Protein AF-A0AAF0EWV0-F1 (afdb_monomer_lite)

InterPro domains:
  IPR008978 HSP20-like chaperone [G3DSA:2.60.40.790] (30-119)
  IPR008978 HSP20-like chaperone [SSF49764] (35-117)

Organism: NCBI:txid948313

Structure (mmCIF, N/CA/C/O backbone):
data_AF-A0AAF0EWV0-F1
#
_entry.id   AF-A0AAF0EWV0-F1
#
loop_
_atom_site.group_PDB
_atom_site.id
_atom_site.type_symbol
_atom_site.label_atom_id
_atom_site.label_alt_id
_atom_site.label_comp_id
_atom_site.label_asym_id
_atom_site.label_entity_id
_atom_site.label_seq_id
_atom_site.pdbx_PDB_ins_code
_atom_site.Cartn_x
_atom_site.Cartn_y
_atom_site.Cartn_z
_atom_site.occupancy
_atom_site.B_iso_or_equiv
_atom_site.auth_seq_id
_atom_site.auth_comp_id
_atom_site.auth_asym_id
_atom_site.auth_atom_id
_atom_site.pdbx_PDB_model_num
ATOM 1 N N . MET A 1 1 ? 15.270 14.729 9.232 1.00 36.22 1 MET A N 1
ATOM 2 C CA . MET A 1 1 ? 14.203 14.340 8.284 1.00 36.22 1 MET A CA 1
ATOM 3 C C . MET A 1 1 ? 12.869 14.780 8.869 1.00 36.22 1 MET A C 1
ATOM 5 O O . MET A 1 1 ? 12.515 14.284 9.931 1.00 36.22 1 MET A O 1
ATOM 9 N N . GLY A 1 2 ? 12.215 15.780 8.269 1.00 39.19 2 GLY A N 1
ATOM 10 C CA . GLY A 1 2 ? 10.931 16.327 8.736 1.00 39.19 2 GLY A CA 1
ATOM 11 C C . GLY A 1 2 ? 9.720 15.555 8.187 1.00 39.19 2 GLY A C 1
ATOM 12 O O . GLY A 1 2 ? 9.894 14.719 7.299 1.00 39.19 2 GLY A O 1
ATOM 13 N N . PRO A 1 3 ? 8.507 15.787 8.720 1.00 40.62 3 PRO A N 1
ATOM 14 C CA . PRO A 1 3 ? 7.291 15.150 8.218 1.00 40.62 3 PRO A CA 1
ATOM 15 C C . PRO A 1 3 ? 6.940 15.659 6.808 1.00 40.62 3 PRO A C 1
ATOM 17 O O . PRO A 1 3 ? 7.033 16.853 6.538 1.00 40.62 3 PRO A O 1
ATOM 20 N N . LEU A 1 4 ? 6.544 14.745 5.914 1.00 46.28 4 LEU A N 1
ATOM 21 C CA . LEU A 1 4 ? 6.109 15.061 4.549 1.00 46.28 4 LEU A CA 1
ATOM 22 C C . LEU A 1 4 ? 4.720 15.715 4.567 1.00 46.28 4 LEU A C 1
ATOM 24 O O . LEU A 1 4 ? 3.778 15.159 5.136 1.00 46.28 4 LEU A O 1
ATOM 28 N N . SER A 1 5 ? 4.598 16.873 3.917 1.00 44.97 5 SER A N 1
ATOM 29 C CA . SER A 1 5 ? 3.318 17.537 3.664 1.00 44.97 5 SER A CA 1
ATOM 30 C C . SER A 1 5 ? 2.526 16.774 2.599 1.00 44.97 5 SER A C 1
ATOM 32 O O . SER A 1 5 ? 3.060 16.376 1.566 1.00 44.97 5 SER A O 1
ATOM 34 N N . VAL A 1 6 ? 1.233 16.578 2.840 1.00 54.12 6 VAL A N 1
ATOM 35 C CA . VAL A 1 6 ? 0.285 15.971 1.894 1.00 54.12 6 VAL A CA 1
ATOM 36 C C . VAL A 1 6 ? -0.844 16.962 1.655 1.00 54.12 6 VAL A C 1
ATOM 38 O O . VAL A 1 6 ? -1.370 17.528 2.613 1.00 54.12 6 VAL A O 1
ATOM 41 N N . GLN A 1 7 ? -1.217 17.175 0.393 1.00 52.03 7 GLN A N 1
ATOM 42 C CA . GLN A 1 7 ? -2.401 17.955 0.046 1.00 52.03 7 GLN A CA 1
ATOM 43 C C . GLN A 1 7 ? -3.590 17.003 -0.094 1.00 52.03 7 GLN A C 1
ATOM 45 O O . GLN A 1 7 ? -3.498 15.949 -0.721 1.00 52.03 7 GLN A O 1
ATOM 50 N N . SER A 1 8 ? -4.711 17.358 0.529 1.00 49.22 8 SER A N 1
ATOM 51 C CA . SER A 1 8 ? -5.963 16.615 0.383 1.00 49.22 8 SER A CA 1
ATOM 52 C C . SER A 1 8 ? -6.855 17.359 -0.601 1.00 49.22 8 SER A C 1
ATOM 54 O O . SER A 1 8 ? -7.229 18.502 -0.353 1.00 49.22 8 SER A O 1
ATOM 56 N N . HIS A 1 9 ? -7.174 16.718 -1.723 1.00 54.38 9 HIS A N 1
ATOM 57 C CA . HIS A 1 9 ? -8.155 17.208 -2.682 1.00 54.38 9 HIS A CA 1
ATOM 58 C C . HIS A 1 9 ? -9.457 16.427 -2.517 1.00 54.38 9 HIS A C 1
ATOM 60 O O . HIS A 1 9 ? -9.468 15.200 -2.413 1.00 54.38 9 HIS A O 1
ATOM 66 N N . LEU A 1 10 ? -10.574 17.148 -2.473 1.00 54.88 10 LEU A N 1
ATOM 67 C CA . LEU A 1 10 ? -11.897 16.543 -2.478 1.00 54.88 10 LEU A CA 1
ATOM 68 C C . LEU A 1 10 ? -12.297 16.268 -3.928 1.00 54.88 10 LEU A C 1
ATOM 70 O O . LEU A 1 10 ? -12.494 17.202 -4.701 1.00 54.88 10 LEU A O 1
ATOM 74 N N . VAL A 1 11 ? -12.414 14.996 -4.292 1.00 65.44 11 VAL A N 1
ATOM 75 C CA . VAL A 1 11 ? -12.812 14.560 -5.631 1.00 65.44 11 VAL A CA 1
ATOM 76 C C . VAL A 1 11 ? -14.205 13.945 -5.553 1.00 65.44 11 VAL A C 1
ATOM 78 O O . VAL A 1 11 ? -14.489 13.114 -4.692 1.00 65.44 11 VAL A O 1
ATOM 81 N N . MET A 1 12 ? -15.091 14.352 -6.459 1.00 53.38 12 MET A N 1
ATOM 82 C CA . MET A 1 12 ? -16.422 13.761 -6.596 1.00 53.38 12 MET A CA 1
ATOM 83 C C . MET A 1 12 ? -16.378 12.685 -7.686 1.00 53.38 12 MET A C 1
ATOM 85 O O . MET A 1 12 ? -16.223 13.009 -8.861 1.00 53.38 12 MET A O 1
ATOM 89 N N . GLN A 1 13 ? -16.526 11.410 -7.316 1.00 47.78 13 GLN A N 1
ATOM 90 C CA . GLN A 1 13 ? -16.741 10.314 -8.271 1.00 47.78 13 GLN A CA 1
ATOM 91 C C . GLN A 1 13 ? -18.053 9.599 -7.947 1.00 47.78 13 GLN A C 1
ATOM 93 O O . GLN A 1 13 ? -18.294 9.215 -6.806 1.00 47.78 13 GLN A O 1
ATOM 98 N N . ASN A 1 14 ? -18.916 9.426 -8.953 1.00 52.72 14 ASN A N 1
ATOM 99 C CA . ASN A 1 14 ? -20.208 8.730 -8.855 1.00 52.72 14 ASN A CA 1
ATOM 100 C C . ASN A 1 14 ? -21.109 9.207 -7.695 1.00 52.72 14 ASN A C 1
ATOM 102 O O . ASN A 1 14 ? -21.749 8.404 -7.021 1.00 52.72 14 ASN A O 1
ATOM 106 N N . GLY A 1 15 ? -21.139 10.519 -7.435 1.00 52.38 15 GLY A N 1
ATOM 107 C CA . GLY A 1 15 ? -21.924 11.103 -6.339 1.00 52.38 15 GLY A CA 1
ATOM 108 C C . GLY A 1 15 ? -21.359 10.836 -4.937 1.00 52.38 15 GLY A C 1
ATOM 109 O O . GLY A 1 15 ? -21.993 11.197 -3.948 1.00 52.38 15 GLY A O 1
ATOM 110 N N . GLN A 1 16 ? -20.174 10.228 -4.831 1.00 40.44 16 GLN A N 1
ATOM 111 C CA . GLN A 1 16 ? -19.456 10.037 -3.576 1.00 40.44 16 GLN A CA 1
ATOM 112 C C . GLN A 1 16 ? -18.298 11.031 -3.465 1.00 40.44 16 GLN A C 1
ATOM 114 O O . GLN A 1 16 ? -17.514 11.218 -4.396 1.00 40.44 16 GLN A O 1
ATOM 119 N N . SER A 1 17 ? -18.203 11.664 -2.296 1.00 48.94 17 SER A N 1
ATOM 120 C CA . SER A 1 17 ? -17.112 12.567 -1.941 1.00 48.94 17 SER A CA 1
ATOM 121 C C . SER A 1 17 ? -15.923 11.746 -1.436 1.00 48.94 17 SER A C 1
ATOM 123 O O . SER A 1 17 ? -16.002 11.120 -0.376 1.00 48.94 17 SER A O 1
ATOM 125 N N . LEU A 1 18 ? -14.845 11.698 -2.218 1.00 54.88 18 LEU A N 1
ATOM 126 C CA . LEU A 1 18 ? -13.611 10.980 -1.910 1.00 54.88 18 LEU A CA 1
ATOM 127 C C . LEU A 1 18 ? -12.490 11.982 -1.641 1.00 54.88 18 LEU A C 1
ATOM 129 O O . LEU A 1 18 ? -12.258 12.904 -2.415 1.00 54.88 18 LEU A O 1
ATOM 133 N N . THR A 1 19 ? -11.773 11.799 -0.535 1.00 51.91 19 THR A N 1
ATOM 134 C CA . THR A 1 19 ? -10.566 12.580 -0.255 1.00 51.91 19 THR A CA 1
ATOM 135 C C . THR A 1 19 ? -9.380 11.897 -0.919 1.00 51.91 19 THR A C 1
ATOM 137 O O . THR A 1 19 ? -8.871 10.898 -0.410 1.00 51.91 19 THR A O 1
ATOM 140 N N . GLU A 1 20 ? -8.950 12.428 -2.057 1.00 53.69 20 GLU A N 1
ATOM 141 C CA . GLU A 1 20 ? -7.709 12.023 -2.698 1.00 53.69 20 GLU A CA 1
ATOM 142 C C . GLU A 1 20 ? -6.545 12.716 -1.983 1.00 53.69 20 GLU A C 1
ATOM 144 O O . GLU A 1 20 ? -6.522 13.938 -1.827 1.00 53.69 20 GLU A O 1
ATOM 149 N N . ILE A 1 21 ? -5.597 11.928 -1.478 1.00 55.53 21 ILE A N 1
ATOM 150 C CA . ILE A 1 21 ? -4.406 12.456 -0.811 1.00 55.53 21 ILE A CA 1
ATOM 151 C C . ILE A 1 21 ? -3.265 12.419 -1.821 1.00 55.53 21 ILE A C 1
ATOM 153 O O . ILE A 1 21 ? -2.738 11.347 -2.127 1.00 55.53 21 ILE A O 1
ATOM 157 N N . VAL A 1 22 ? -2.902 13.595 -2.328 1.00 56.25 22 VAL A N 1
ATOM 158 C CA . VAL A 1 22 ? -1.830 13.786 -3.305 1.00 56.25 22 VAL A CA 1
ATOM 159 C C . VAL A 1 22 ? -0.567 14.218 -2.545 1.00 56.25 22 VAL A C 1
ATOM 161 O O . VAL A 1 22 ? -0.646 15.092 -1.671 1.00 56.25 22 VAL A O 1
ATOM 164 N N . PRO A 1 23 ? 0.604 13.604 -2.795 1.00 52.56 23 PRO A N 1
ATOM 165 C CA . PRO A 1 23 ? 1.857 14.091 -2.219 1.00 52.56 23 PRO A CA 1
ATOM 166 C C . PRO A 1 23 ? 2.083 15.557 -2.629 1.00 52.56 23 PRO A C 1
ATOM 168 O O . PRO A 1 23 ? 1.931 15.895 -3.797 1.00 52.56 23 PRO A O 1
ATOM 171 N N . ALA A 1 24 ? 2.400 16.434 -1.665 1.00 52.34 24 ALA A N 1
ATOM 172 C CA . ALA A 1 24 ? 2.549 17.875 -1.918 1.00 52.34 24 ALA A CA 1
ATOM 173 C C . ALA A 1 24 ? 3.838 18.231 -2.679 1.00 52.34 24 ALA A C 1
ATOM 175 O O . ALA A 1 24 ? 3.965 19.343 -3.179 1.00 52.34 24 ALA A O 1
ATOM 176 N N . ASP A 1 25 ? 4.775 17.289 -2.748 1.00 47.28 25 ASP A N 1
ATOM 177 C CA . ASP A 1 25 ? 6.020 17.399 -3.491 1.00 47.28 25 ASP A CA 1
ATOM 178 C C . ASP A 1 25 ? 5.970 16.319 -4.574 1.00 47.28 25 ASP A C 1
ATOM 180 O O . ASP A 1 25 ? 5.952 15.119 -4.272 1.00 47.28 25 ASP A O 1
ATOM 184 N N . GLY A 1 26 ? 5.811 16.745 -5.827 1.00 47.12 26 GLY A N 1
ATOM 185 C CA . GLY A 1 26 ? 5.864 15.859 -6.983 1.00 47.12 26 GLY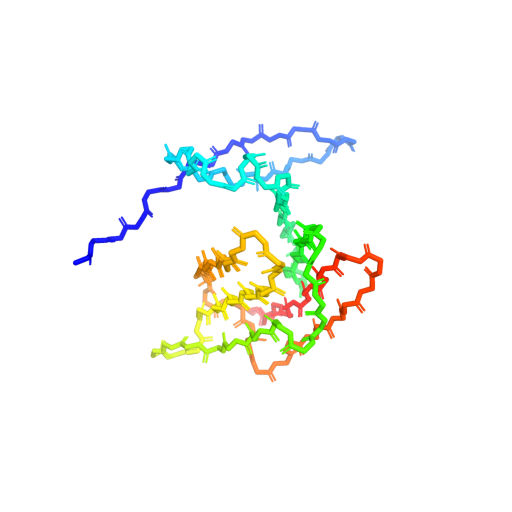 A CA 1
ATOM 186 C C . GLY A 1 26 ? 7.245 15.229 -7.038 1.00 47.12 26 GLY A C 1
ATOM 187 O O . GLY A 1 26 ? 8.184 15.843 -7.529 1.00 47.12 26 GLY A O 1
ATOM 188 N N . GLN A 1 27 ? 7.379 14.026 -6.483 1.00 48.72 27 GLN A N 1
ATOM 189 C CA . GLN A 1 27 ? 8.646 13.317 -6.449 1.00 48.72 27 GLN A CA 1
ATOM 190 C C . GLN A 1 27 ? 8.978 12.864 -7.880 1.00 48.72 27 GLN A C 1
ATOM 192 O O . GLN A 1 27 ? 8.304 11.949 -8.380 1.00 48.72 27 GLN A O 1
ATOM 197 N N . PRO A 1 28 ? 9.963 13.500 -8.547 1.00 48.25 28 PRO A N 1
ATOM 198 C CA . PRO A 1 28 ? 10.149 13.408 -9.997 1.00 48.25 28 PRO A CA 1
ATOM 199 C C . PRO A 1 28 ? 10.426 11.975 -10.458 1.00 48.25 28 PRO A C 1
ATOM 201 O O . PRO A 1 28 ? 10.021 11.576 -11.548 1.00 48.25 28 PRO A O 1
ATOM 204 N N . ASP A 1 29 ? 11.024 11.162 -9.589 1.00 55.59 29 ASP A N 1
ATOM 205 C CA . ASP A 1 29 ? 11.345 9.768 -9.874 1.00 55.59 29 ASP A CA 1
ATOM 206 C C . ASP A 1 29 ? 10.091 8.893 -10.023 1.00 55.59 29 ASP A C 1
ATOM 208 O O . ASP A 1 29 ? 10.077 7.955 -10.808 1.00 55.59 29 ASP A O 1
ATOM 212 N N . SER A 1 30 ? 8.998 9.185 -9.311 1.00 56.44 30 SER A N 1
ATOM 213 C CA . SER A 1 30 ? 7.822 8.301 -9.318 1.00 56.44 30 SER A CA 1
ATOM 214 C C . SER A 1 30 ? 6.960 8.426 -10.579 1.00 56.44 30 SER A C 1
ATOM 216 O O . SER A 1 30 ? 6.504 7.406 -11.098 1.00 56.44 30 SER A O 1
ATOM 218 N N . GLU A 1 31 ? 6.791 9.640 -11.116 1.00 60.72 31 GLU A N 1
ATOM 219 C CA . GLU A 1 31 ? 6.125 9.854 -12.410 1.00 60.72 31 GLU A CA 1
ATOM 220 C C . GLU A 1 31 ? 6.985 9.362 -13.577 1.00 60.72 31 GLU A C 1
ATOM 222 O O . GLU A 1 31 ? 6.456 8.708 -14.477 1.00 60.72 31 GLU A O 1
ATOM 227 N N . ALA A 1 32 ? 8.305 9.585 -13.532 1.00 63.66 32 ALA A N 1
ATOM 228 C CA . ALA A 1 32 ? 9.234 9.085 -14.548 1.00 63.66 32 ALA A CA 1
ATOM 229 C C . ALA A 1 32 ? 9.253 7.547 -14.624 1.00 63.66 32 ALA A C 1
ATOM 231 O O . ALA A 1 32 ? 9.386 6.974 -15.704 1.00 63.66 32 ALA A O 1
ATOM 232 N N . LEU A 1 33 ? 9.059 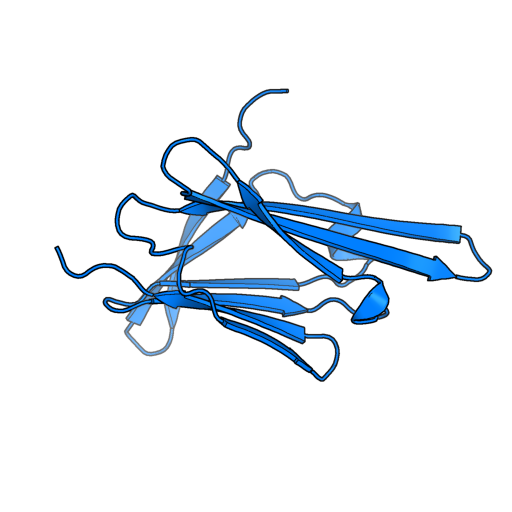6.871 -13.488 1.00 73.88 33 LEU A N 1
ATOM 233 C CA . LEU A 1 33 ? 8.942 5.413 -13.405 1.00 73.88 33 LEU A CA 1
ATOM 234 C C . LEU A 1 33 ? 7.523 4.897 -13.694 1.00 73.88 33 LEU A C 1
ATOM 236 O O . LEU A 1 33 ? 7.294 3.690 -13.654 1.00 73.88 33 LEU A O 1
ATOM 240 N N . GLY A 1 34 ? 6.554 5.781 -13.954 1.00 83.75 34 GLY A N 1
ATOM 241 C CA . GLY A 1 34 ? 5.160 5.407 -14.192 1.00 83.75 34 GLY A CA 1
ATOM 242 C C . GLY A 1 34 ? 4.459 4.790 -12.975 1.00 83.75 34 GLY A C 1
ATOM 243 O O . GLY A 1 34 ? 3.419 4.144 -13.134 1.00 83.75 34 GLY A O 1
ATOM 244 N N . ILE A 1 35 ? 5.007 4.970 -11.769 1.00 87.62 35 ILE A N 1
ATOM 245 C CA . ILE A 1 35 ? 4.437 4.445 -10.527 1.00 87.62 35 ILE A CA 1
ATOM 246 C C . ILE A 1 35 ? 3.189 5.253 -10.181 1.00 87.62 35 ILE A C 1
ATOM 248 O O . ILE A 1 35 ? 3.234 6.475 -10.053 1.00 87.62 35 ILE A O 1
ATOM 252 N N . LYS A 1 36 ? 2.061 4.568 -9.973 1.00 90.56 36 LYS A N 1
ATOM 253 C CA . LYS A 1 36 ? 0.794 5.214 -9.592 1.00 90.56 36 LYS A CA 1
ATOM 254 C C . LYS A 1 36 ? 0.341 4.736 -8.229 1.00 90.56 36 LYS A C 1
ATOM 256 O O . LYS A 1 36 ? 0.425 3.553 -7.916 1.00 90.56 36 LYS A O 1
ATOM 261 N N . PHE A 1 37 ? -0.188 5.652 -7.433 1.00 91.00 37 PHE A N 1
ATOM 262 C CA . PHE A 1 37 ? -0.725 5.362 -6.112 1.00 91.00 37 PHE A CA 1
ATOM 263 C C . PHE A 1 37 ? -2.145 5.897 -6.002 1.00 91.00 37 PHE A C 1
ATOM 265 O O . PHE A 1 37 ? -2.411 7.031 -6.380 1.00 91.00 37 PHE A O 1
ATOM 272 N N . SER A 1 38 ? -3.037 5.092 -5.437 1.00 92.44 38 SER A N 1
ATOM 273 C CA . SER A 1 38 ? -4.359 5.545 -5.014 1.00 92.44 38 SER A CA 1
ATOM 274 C C . SER A 1 38 ? -4.709 4.937 -3.664 1.00 92.44 38 SER A C 1
ATOM 276 O O . SER A 1 38 ? -4.285 3.825 -3.328 1.00 92.44 38 SER A O 1
ATOM 278 N N . MET A 1 39 ? -5.491 5.676 -2.884 1.00 93.62 39 MET A N 1
ATOM 279 C CA . MET A 1 39 ? -6.007 5.218 -1.606 1.00 93.62 39 MET A CA 1
ATOM 280 C C . MET A 1 39 ? -7.466 5.615 -1.472 1.00 93.62 39 MET A C 1
ATOM 282 O O . MET A 1 39 ? -7.824 6.775 -1.646 1.00 93.62 39 MET A O 1
ATOM 286 N N . LEU A 1 40 ? -8.289 4.643 -1.105 1.00 93.38 40 LEU A N 1
ATOM 287 C CA . LEU A 1 40 ? -9.687 4.842 -0.767 1.00 93.38 40 LEU A CA 1
ATOM 288 C C . LEU A 1 40 ? -9.886 4.531 0.711 1.00 93.38 40 LEU A C 1
ATOM 290 O O . LEU A 1 40 ? -9.322 3.574 1.246 1.00 93.38 40 LEU A O 1
ATOM 294 N N . LYS A 1 41 ? -10.711 5.339 1.369 1.00 93.81 41 LYS A N 1
ATOM 295 C CA . LYS A 1 41 ? -11.129 5.138 2.755 1.00 93.81 41 LYS A CA 1
ATOM 296 C C . LYS A 1 41 ? -12.631 4.893 2.771 1.00 93.81 41 LYS A C 1
ATOM 298 O O . LYS A 1 41 ? -13.399 5.754 2.358 1.00 93.81 41 LYS A O 1
ATOM 303 N N . SER A 1 42 ? -13.049 3.746 3.290 1.00 92.38 42 SER A N 1
ATOM 304 C CA . SER A 1 42 ? -14.453 3.438 3.576 1.00 92.38 42 SER A CA 1
ATOM 305 C C . SER A 1 42 ? -14.680 3.403 5.084 1.00 92.38 42 SER A C 1
ATOM 307 O O . SER A 1 42 ? -13.741 3.570 5.857 1.00 92.38 42 SER A O 1
ATOM 309 N N . GLN A 1 43 ? -15.909 3.158 5.544 1.00 90.81 43 GLN A N 1
ATOM 310 C CA . GLN A 1 43 ? -16.183 2.955 6.974 1.00 90.81 43 GLN A CA 1
ATOM 311 C C . GLN A 1 43 ? -15.457 1.733 7.560 1.00 90.81 43 GLN A C 1
ATOM 313 O O . GLN A 1 43 ? -15.152 1.726 8.748 1.00 90.81 43 GLN A O 1
ATOM 318 N N . ARG A 1 44 ? -15.157 0.722 6.736 1.00 92.69 44 ARG A N 1
ATOM 319 C CA . ARG A 1 44 ? -14.656 -0.584 7.190 1.00 92.69 44 ARG A CA 1
ATOM 320 C C . ARG A 1 44 ? -13.178 -0.808 6.925 1.00 92.69 44 ARG A C 1
ATOM 322 O O . ARG A 1 44 ? -12.580 -1.655 7.577 1.00 92.69 44 ARG A O 1
ATOM 329 N N . GLU A 1 45 ? -12.585 -0.084 5.984 1.00 95.38 45 GLU A N 1
ATOM 330 C CA . GLU A 1 45 ? -11.222 -0.364 5.534 1.00 95.38 45 GLU A CA 1
ATOM 331 C C . GLU A 1 45 ? -10.576 0.816 4.806 1.00 95.38 45 GLU A C 1
ATOM 333 O O . GLU A 1 45 ? -11.249 1.717 4.298 1.00 95.38 45 GLU A O 1
ATOM 338 N N . TYR A 1 46 ? -9.249 0.775 4.751 1.00 95.06 46 TYR A N 1
ATOM 339 C CA . TYR A 1 46 ? -8.444 1.485 3.771 1.00 95.06 46 TYR A CA 1
ATOM 340 C C . TYR A 1 46 ? -8.056 0.510 2.662 1.00 95.06 46 TYR A C 1
ATOM 342 O O . TYR A 1 46 ? -7.578 -0.589 2.947 1.00 95.06 46 TYR A O 1
ATOM 350 N N . VAL A 1 47 ? -8.220 0.927 1.411 1.00 96.06 47 VAL A N 1
ATOM 351 C CA . VAL A 1 47 ? -7.796 0.169 0.231 1.00 96.06 47 VAL A CA 1
ATOM 352 C C . VAL A 1 47 ? -6.746 0.985 -0.499 1.00 96.06 47 VAL A C 1
ATOM 354 O O . VAL A 1 47 ? -7.027 2.087 -0.963 1.00 96.06 47 VAL A O 1
ATOM 357 N N . LEU A 1 48 ? -5.536 0.448 -0.590 1.00 96.31 48 LEU A N 1
ATOM 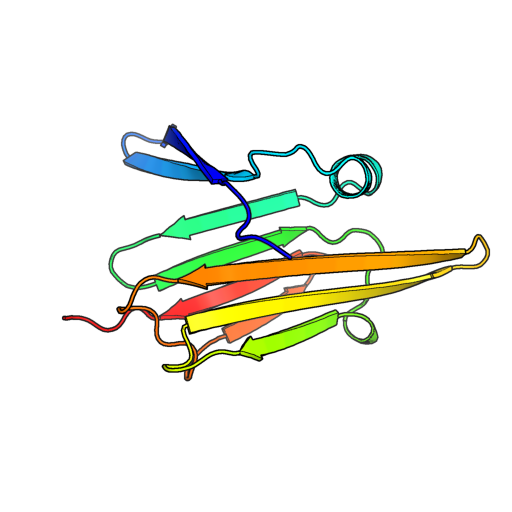358 C CA . LEU A 1 48 ? -4.412 1.055 -1.281 1.00 96.31 48 LEU A CA 1
ATOM 359 C C . LEU A 1 48 ? -4.106 0.252 -2.538 1.00 96.31 48 LEU A C 1
ATOM 361 O O . LEU A 1 48 ? -4.097 -0.982 -2.505 1.00 96.31 48 LEU A O 1
ATOM 365 N N . LYS A 1 49 ? -3.809 0.957 -3.626 1.00 96.62 49 LYS A N 1
ATOM 366 C CA . LYS A 1 49 ? -3.288 0.362 -4.856 1.00 96.62 49 LYS A CA 1
ATOM 367 C C . LYS A 1 49 ? -2.015 1.083 -5.260 1.00 96.62 49 LYS A C 1
ATOM 369 O O . LYS A 1 49 ? -2.025 2.307 -5.404 1.00 96.62 49 LYS A O 1
ATOM 374 N N . PHE A 1 50 ? -0.951 0.317 -5.464 1.00 95.50 50 PHE A N 1
ATOM 375 C CA . PHE A 1 50 ? 0.300 0.795 -6.042 1.00 95.50 50 PHE A CA 1
ATOM 376 C C . PHE A 1 50 ? 0.524 0.068 -7.355 1.00 95.50 50 PHE A C 1
ATOM 378 O O . PHE A 1 50 ? 0.717 -1.142 -7.353 1.00 95.50 50 PHE A O 1
ATOM 385 N N . TYR A 1 51 ? 0.494 0.794 -8.463 1.00 95.19 51 TYR A N 1
ATOM 386 C CA . TYR A 1 51 ? 0.978 0.285 -9.735 1.00 95.19 51 TYR A CA 1
ATOM 387 C C . TYR A 1 51 ? 2.495 0.461 -9.760 1.00 95.19 51 TYR A C 1
ATOM 389 O O . TYR A 1 51 ? 2.979 1.590 -9.686 1.00 95.19 51 TYR A O 1
ATOM 397 N N . LEU A 1 52 ? 3.219 -0.653 -9.798 1.00 94.00 52 LEU A N 1
ATOM 398 C CA . LEU A 1 52 ? 4.672 -0.748 -9.692 1.00 94.00 52 LEU A CA 1
ATOM 399 C C . LEU A 1 52 ? 5.212 -1.427 -10.963 1.00 94.00 52 LEU A C 1
ATOM 401 O O . LEU A 1 52 ? 5.583 -2.602 -10.920 1.00 94.00 52 LEU A O 1
ATOM 405 N N . PRO A 1 53 ? 5.218 -0.729 -12.112 1.00 92.06 53 PRO A N 1
ATOM 406 C CA . PRO A 1 53 ? 5.651 -1.323 -13.369 1.00 92.06 53 PRO A CA 1
ATOM 407 C C . PRO A 1 53 ? 7.130 -1.728 -13.319 1.00 92.06 53 PRO A C 1
ATOM 409 O O . PRO A 1 53 ? 7.994 -0.959 -12.892 1.00 92.06 53 PRO A O 1
ATOM 412 N N . GLY A 1 54 ? 7.419 -2.946 -13.772 1.00 90.06 54 GLY A N 1
ATOM 413 C CA . GLY A 1 54 ? 8.763 -3.526 -13.785 1.00 90.06 54 GLY A CA 1
ATOM 414 C C . GLY A 1 54 ? 9.318 -3.912 -12.412 1.00 90.06 54 GLY A C 1
ATOM 415 O O . GLY A 1 54 ? 10.498 -4.217 -12.323 1.00 90.06 54 GLY A O 1
ATOM 416 N N . PHE A 1 55 ? 8.520 -3.875 -11.342 1.00 91.81 55 PHE A N 1
ATOM 417 C CA . PHE A 1 55 ? 8.911 -4.469 -10.063 1.00 91.81 55 PHE A CA 1
ATOM 418 C C . PHE A 1 55 ? 8.316 -5.867 -9.938 1.00 91.81 55 PHE A C 1
ATOM 420 O O . PHE A 1 55 ? 7.132 -6.068 -10.209 1.00 91.81 55 PHE A O 1
ATOM 427 N N . ASP A 1 56 ? 9.127 -6.804 -9.461 1.00 91.88 56 ASP A N 1
ATOM 428 C CA . ASP A 1 56 ? 8.696 -8.155 -9.121 1.00 91.88 56 ASP A CA 1
ATOM 429 C C . ASP A 1 56 ? 8.401 -8.288 -7.629 1.00 91.88 56 ASP A C 1
ATOM 431 O O . ASP A 1 56 ? 8.868 -7.500 -6.804 1.00 91.88 5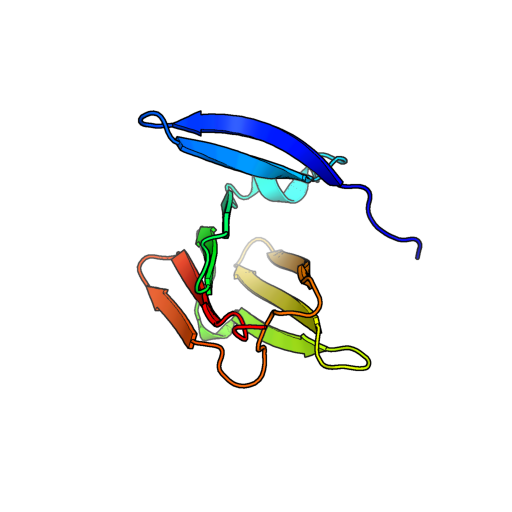6 ASP A O 1
ATOM 435 N N . LEU A 1 57 ? 7.634 -9.321 -7.269 1.00 93.19 57 LEU A N 1
ATOM 436 C CA . LEU A 1 57 ? 7.263 -9.585 -5.879 1.00 93.19 57 LEU A CA 1
ATOM 437 C C . LEU A 1 57 ? 8.491 -9.756 -4.971 1.00 93.19 57 LEU A C 1
ATOM 439 O O . LEU A 1 57 ? 8.485 -9.241 -3.856 1.00 93.19 57 LEU A O 1
ATOM 443 N N . ASP A 1 58 ? 9.544 -10.421 -5.453 1.00 92.31 58 ASP A N 1
ATOM 444 C CA . ASP A 1 58 ? 10.804 -10.610 -4.718 1.00 92.31 58 ASP A CA 1
ATOM 445 C C . ASP A 1 58 ? 11.511 -9.289 -4.380 1.00 92.31 58 ASP A C 1
ATOM 447 O O . ASP A 1 58 ? 12.261 -9.204 -3.407 1.00 92.31 58 ASP A O 1
ATOM 451 N N . GLY A 1 59 ? 11.243 -8.239 -5.157 1.00 92.44 59 GLY A N 1
ATOM 452 C CA . GLY A 1 59 ? 11.741 -6.890 -4.931 1.00 92.44 59 GLY A CA 1
ATOM 453 C C . GLY A 1 59 ? 10.817 -6.023 -4.081 1.00 92.44 59 GLY A C 1
ATOM 454 O O . GLY A 1 59 ? 11.089 -4.840 -3.924 1.00 92.44 59 GLY A O 1
ATOM 455 N N . ILE A 1 60 ? 9.700 -6.541 -3.560 1.00 95.06 60 ILE A N 1
ATOM 456 C CA . ILE A 1 60 ? 8.717 -5.749 -2.812 1.00 95.06 60 ILE A CA 1
ATOM 457 C C . ILE A 1 60 ? 8.718 -6.156 -1.340 1.00 95.06 60 ILE A C 1
ATOM 459 O O . ILE A 1 60 ? 8.359 -7.270 -0.967 1.00 95.06 60 ILE A O 1
ATOM 463 N N . ALA A 1 61 ? 9.024 -5.195 -0.471 1.00 95.38 61 ALA A N 1
ATOM 464 C CA . ALA A 1 61 ? 8.929 -5.339 0.971 1.00 95.38 61 ALA A CA 1
ATOM 465 C C . ALA A 1 61 ? 7.823 -4.445 1.539 1.00 95.38 61 ALA A C 1
ATOM 467 O O . ALA A 1 61 ? 7.810 -3.225 1.357 1.00 95.38 61 ALA A O 1
ATOM 468 N N . LEU A 1 62 ? 6.916 -5.054 2.302 1.00 94.06 62 LEU A N 1
ATOM 469 C CA . LEU A 1 62 ? 5.867 -4.355 3.032 1.00 94.06 62 LEU A CA 1
ATOM 470 C C . LEU A 1 62 ? 6.081 -4.536 4.531 1.00 94.06 62 LEU A C 1
ATOM 472 O O . LEU A 1 62 ? 6.040 -5.649 5.049 1.00 94.06 62 LEU A O 1
ATOM 476 N N . THR A 1 63 ? 6.294 -3.436 5.246 1.00 92.12 63 THR A N 1
ATOM 477 C CA . THR A 1 63 ? 6.513 -3.461 6.693 1.00 92.12 63 THR A CA 1
ATOM 478 C C . THR A 1 63 ? 5.544 -2.540 7.407 1.00 92.12 63 THR A C 1
ATOM 480 O O . THR A 1 63 ? 5.163 -1.484 6.908 1.00 92.12 63 THR A O 1
ATOM 483 N N . THR A 1 64 ? 5.140 -2.928 8.610 1.00 89.50 64 THR A N 1
ATOM 484 C CA . THR A 1 64 ? 4.346 -2.072 9.493 1.00 89.50 64 THR A CA 1
ATOM 485 C C . THR A 1 64 ? 5.243 -1.563 10.614 1.00 89.50 64 THR A C 1
ATOM 487 O O . THR A 1 64 ? 5.859 -2.366 11.314 1.00 89.50 64 THR A O 1
ATOM 490 N N . LYS A 1 65 ? 5.332 -0.244 10.791 1.00 78.44 65 LYS A N 1
ATOM 491 C CA . LYS A 1 65 ? 6.213 0.415 11.767 1.00 78.44 65 LYS A CA 1
ATOM 492 C C . LYS A 1 65 ? 5.436 1.358 12.697 1.00 78.44 65 LYS A C 1
ATOM 494 O O . LYS A 1 65 ? 4.294 1.737 12.427 1.00 78.44 65 LYS A O 1
ATOM 499 N N . GLY A 1 66 ? 6.098 1.756 13.787 1.00 61.12 66 GLY A N 1
ATOM 500 C CA . GLY A 1 66 ? 5.683 2.849 14.675 1.00 61.12 66 GLY A CA 1
ATOM 501 C C . GLY A 1 66 ? 5.089 2.422 16.024 1.00 61.12 66 GLY A C 1
ATOM 502 O O . GLY A 1 66 ? 4.524 1.336 16.165 1.00 61.12 66 GLY A O 1
ATOM 503 N N . PHE A 1 67 ? 5.190 3.317 17.015 1.00 53.28 67 PHE A N 1
ATOM 504 C CA . PHE A 1 67 ? 4.472 3.226 18.293 1.00 53.28 67 PHE A CA 1
ATOM 505 C C . PHE A 1 67 ? 2.960 3.210 17.990 1.00 53.28 67 PHE A C 1
ATOM 507 O O . PHE A 1 67 ? 2.482 4.015 17.193 1.00 53.28 67 PHE A O 1
ATOM 514 N N . ASN A 1 68 ? 2.211 2.256 18.548 1.00 63.44 68 ASN A N 1
ATOM 515 C CA . ASN A 1 68 ? 0.817 1.929 18.187 1.00 63.44 68 ASN A CA 1
ATOM 516 C C . ASN A 1 68 ? 0.573 1.321 16.784 1.00 63.44 68 ASN A C 1
ATOM 518 O O . ASN A 1 68 ? -0.590 1.194 16.403 1.00 63.44 68 ASN A O 1
ATOM 522 N N . LYS A 1 69 ? 1.612 0.901 16.036 1.00 69.00 69 LYS A N 1
ATOM 523 C CA . LYS A 1 69 ? 1.497 0.168 14.753 1.00 69.00 69 LYS A CA 1
ATOM 524 C C . LYS A 1 69 ? 0.626 0.891 13.709 1.00 69.00 69 LYS A C 1
ATOM 526 O O . LYS A 1 69 ? -0.349 0.313 13.245 1.00 69.00 69 LYS A O 1
ATOM 531 N N . ARG A 1 70 ? 0.928 2.154 13.371 1.00 83.62 70 ARG A N 1
ATOM 532 C CA . ARG A 1 70 ? 0.084 2.995 12.482 1.00 83.62 70 ARG A CA 1
ATOM 533 C C . ARG A 1 70 ? 0.702 3.366 11.138 1.00 83.62 70 ARG A C 1
ATOM 535 O O . ARG A 1 70 ? 0.047 4.042 10.352 1.00 83.62 70 ARG A O 1
ATOM 542 N N . THR A 1 71 ? 1.929 2.945 10.858 1.00 90.12 71 THR A N 1
ATOM 543 C CA . THR A 1 71 ? 2.606 3.287 9.604 1.00 90.12 71 THR A CA 1
ATOM 544 C C . THR A 1 71 ? 2.803 2.039 8.760 1.00 90.12 71 THR A C 1
ATOM 546 O O . THR A 1 71 ? 3.361 1.054 9.237 1.00 90.12 71 THR A O 1
ATOM 549 N N . LEU A 1 72 ? 2.379 2.096 7.501 1.00 92.25 72 LEU A N 1
ATOM 550 C CA . LEU A 1 72 ? 2.762 1.147 6.463 1.00 92.25 72 LEU A CA 1
ATOM 551 C C . LEU A 1 72 ? 3.962 1.719 5.714 1.00 92.25 72 LEU A C 1
ATOM 553 O O . LEU A 1 72 ? 3.943 2.873 5.290 1.00 92.25 72 LEU A O 1
ATOM 557 N N . HIS A 1 73 ? 5.004 0.920 5.562 1.00 93.12 73 HIS A N 1
ATOM 558 C CA . HIS A 1 73 ? 6.215 1.268 4.841 1.00 93.12 73 HIS A CA 1
ATOM 559 C C . HIS A 1 73 ? 6.418 0.246 3.726 1.00 93.12 73 HIS A C 1
ATOM 561 O O . HIS A 1 73 ? 6.680 -0.926 3.990 1.00 93.12 73 HIS A O 1
ATOM 567 N N . LEU A 1 74 ? 6.237 0.714 2.497 1.00 93.88 74 LEU A N 1
ATOM 568 C CA . LEU A 1 74 ? 6.460 -0.014 1.261 1.00 93.88 74 LEU A CA 1
ATOM 569 C C . LEU A 1 74 ? 7.835 0.365 0.716 1.00 93.88 74 LEU A C 1
ATOM 571 O O . LEU A 1 74 ? 8.132 1.548 0.550 1.00 93.88 74 LEU A O 1
ATOM 575 N N . ILE A 1 75 ? 8.649 -0.640 0.436 1.00 93.75 75 ILE A N 1
ATOM 576 C CA . ILE A 1 75 ? 9.894 -0.510 -0.310 1.00 93.75 75 ILE A CA 1
ATOM 577 C C . ILE A 1 75 ? 9.762 -1.423 -1.521 1.00 93.75 75 ILE A C 1
ATOM 579 O O . ILE A 1 75 ? 9.330 -2.564 -1.374 1.00 93.75 75 ILE A O 1
ATOM 583 N N . ALA A 1 76 ? 10.106 -0.925 -2.700 1.00 93.56 76 ALA A N 1
ATOM 584 C CA . ALA A 1 76 ? 10.251 -1.748 -3.888 1.00 93.56 76 ALA A CA 1
ATOM 585 C C . ALA A 1 76 ? 11.621 -1.485 -4.515 1.00 93.56 76 ALA A C 1
ATOM 587 O O . ALA A 1 76 ? 12.025 -0.333 -4.658 1.00 93.56 76 ALA A O 1
ATOM 588 N N . ASN A 1 77 ? 12.350 -2.534 -4.865 1.00 92.06 77 ASN A N 1
ATOM 589 C CA . ASN A 1 77 ? 13.642 -2.463 -5.526 1.00 92.06 77 ASN A CA 1
ATOM 590 C C . ASN A 1 77 ? 13.636 -3.369 -6.753 1.00 92.06 77 ASN A C 1
ATOM 592 O O . ASN A 1 77 ? 13.128 -4.484 -6.707 1.00 92.06 77 ASN A O 1
ATOM 596 N N . ARG A 1 78 ? 14.245 -2.901 -7.836 1.00 87.94 78 ARG A N 1
ATOM 597 C CA . ARG A 1 78 ? 14.578 -3.733 -8.990 1.00 87.94 78 ARG A CA 1
ATOM 598 C C . ARG A 1 78 ? 16.008 -3.459 -9.431 1.00 87.94 78 ARG A C 1
ATOM 600 O O . ARG A 1 78 ? 16.520 -2.353 -9.243 1.00 87.94 78 ARG A O 1
ATOM 607 N N . TRP A 1 79 ? 16.637 -4.486 -9.980 1.00 81.19 79 TRP A N 1
ATOM 608 C CA . TRP A 1 79 ? 17.963 -4.424 -10.578 1.00 81.19 79 TRP A CA 1
ATOM 609 C C . TRP A 1 79 ? 17.837 -4.829 -12.040 1.00 81.19 79 TRP A C 1
ATOM 611 O O . TRP A 1 79 ? 17.438 -5.952 -12.331 1.00 81.19 79 TRP A O 1
ATOM 621 N N . ASP A 1 80 ? 18.198 -3.915 -12.929 1.00 77.38 80 ASP A N 1
ATOM 622 C CA . ASP A 1 80 ? 18.199 -4.095 -14.374 1.00 77.38 80 ASP A CA 1
ATOM 623 C C . ASP A 1 80 ? 19.631 -3.937 -14.916 1.00 77.38 80 ASP A C 1
ATOM 625 O O . ASP A 1 80 ? 20.540 -3.487 -14.211 1.00 77.38 80 ASP A O 1
ATOM 629 N N . ALA A 1 81 ? 19.845 -4.287 -16.188 1.00 71.00 81 ALA A N 1
ATOM 630 C CA . ALA A 1 81 ? 21.148 -4.143 -16.849 1.00 71.00 81 ALA A CA 1
ATOM 631 C C . ALA A 1 81 ? 21.652 -2.686 -16.870 1.00 71.00 81 ALA A C 1
ATOM 633 O O . ALA A 1 81 ? 22.858 -2.449 -16.835 1.00 71.00 81 ALA A O 1
ATOM 634 N N . ASP A 1 82 ? 20.725 -1.726 -16.877 1.00 70.19 82 ASP A N 1
ATOM 635 C CA . ASP A 1 82 ? 21.003 -0.290 -16.951 1.00 70.19 82 ASP A CA 1
ATOM 636 C C . ASP A 1 82 ? 21.095 0.393 -15.570 1.00 70.19 82 ASP A C 1
ATOM 638 O O . ASP A 1 82 ? 21.362 1.593 -15.492 1.00 70.19 82 ASP A O 1
ATOM 642 N N . GLY A 1 83 ? 20.888 -0.343 -14.468 1.00 75.25 83 GLY A N 1
ATOM 643 C CA . GLY A 1 83 ? 21.007 0.186 -13.106 1.00 75.25 83 GLY A CA 1
ATOM 644 C C . GLY A 1 83 ? 20.012 -0.402 -12.105 1.00 75.25 83 GLY A C 1
ATOM 645 O O . GLY A 1 83 ? 19.282 -1.347 -12.393 1.00 75.25 83 GLY A O 1
ATOM 646 N N . SER A 1 84 ? 19.977 0.162 -10.896 1.00 83.12 84 SER A N 1
ATOM 647 C CA . SER A 1 84 ? 18.972 -0.175 -9.885 1.00 83.12 84 SER A CA 1
ATOM 648 C C . SER A 1 84 ? 17.947 0.942 -9.736 1.00 83.12 84 SER A C 1
ATOM 650 O O . SER A 1 84 ? 18.277 2.128 -9.748 1.00 83.12 84 SER A O 1
ATOM 652 N N . VAL A 1 85 ? 16.687 0.554 -9.565 1.00 85.19 85 VAL A N 1
ATOM 653 C CA . VAL A 1 85 ? 15.590 1.476 -9.276 1.00 85.19 85 VAL A CA 1
ATOM 654 C C . VAL A 1 85 ? 15.009 1.115 -7.920 1.00 85.19 85 VAL A C 1
ATOM 656 O O . VAL A 1 85 ? 14.650 -0.036 -7.668 1.00 85.19 85 VAL A O 1
ATOM 659 N N . GLN A 1 86 ? 14.900 2.114 -7.047 1.00 86.94 86 GLN A N 1
ATOM 660 C CA . GLN A 1 86 ? 14.327 1.963 -5.719 1.00 86.94 86 GLN A CA 1
ATOM 661 C C . GLN A 1 86 ? 13.164 2.933 -5.518 1.00 86.94 86 GLN A C 1
ATOM 663 O O . GLN A 1 86 ? 13.255 4.122 -5.808 1.00 86.94 86 GLN A O 1
ATOM 668 N N . PHE A 1 87 ? 12.084 2.414 -4.952 1.00 88.44 87 PHE A N 1
ATOM 669 C CA . PHE A 1 87 ? 10.912 3.150 -4.523 1.00 88.44 87 PHE A CA 1
ATOM 670 C C . PHE A 1 87 ? 10.716 2.969 -3.014 1.00 88.44 87 PHE A C 1
ATOM 672 O O . PHE A 1 87 ? 10.755 1.853 -2.499 1.00 88.44 87 PHE A O 1
ATOM 679 N N . ASP A 1 88 ? 10.487 4.070 -2.300 1.00 90.06 88 ASP A N 1
ATOM 680 C CA . ASP A 1 88 ? 10.172 4.095 -0.869 1.00 90.06 88 ASP A CA 1
ATOM 681 C C . ASP A 1 88 ? 8.889 4.899 -0.662 1.00 90.06 88 ASP A C 1
ATOM 683 O O . ASP A 1 88 ? 8.757 6.027 -1.144 1.00 90.06 88 ASP A O 1
ATOM 687 N N . ARG A 1 89 ? 7.924 4.321 0.054 1.00 88.81 89 ARG A N 1
ATOM 688 C CA . ARG A 1 89 ? 6.710 5.033 0.439 1.00 88.81 89 ARG A CA 1
ATOM 689 C C . ARG A 1 89 ? 6.255 4.673 1.838 1.00 88.81 89 ARG A C 1
ATOM 691 O O . ARG A 1 89 ? 6.055 3.509 2.182 1.00 88.81 89 ARG A O 1
ATOM 698 N N . ARG A 1 90 ? 6.009 5.706 2.639 1.00 91.19 90 ARG A N 1
ATOM 699 C CA . ARG A 1 90 ? 5.468 5.594 3.997 1.00 91.19 90 ARG A CA 1
ATOM 700 C C . ARG A 1 90 ? 4.099 6.242 4.062 1.00 91.19 90 ARG A C 1
ATOM 702 O O . ARG A 1 90 ? 3.943 7.390 3.665 1.00 91.19 90 ARG A O 1
ATOM 709 N N . ILE A 1 91 ? 3.124 5.515 4.592 1.00 90.94 91 ILE A N 1
ATOM 710 C CA . ILE A 1 91 ? 1.762 6.005 4.802 1.00 90.94 91 ILE A CA 1
ATOM 711 C C . ILE A 1 91 ? 1.402 5.800 6.265 1.00 90.94 91 ILE A C 1
ATOM 713 O O . ILE A 1 91 ? 1.449 4.682 6.778 1.00 90.94 91 ILE A O 1
ATOM 717 N N . THR A 1 92 ? 1.044 6.889 6.935 1.00 90.44 92 THR A N 1
ATOM 718 C CA . THR A 1 92 ? 0.599 6.872 8.329 1.00 90.44 92 THR A CA 1
ATOM 719 C C . THR A 1 92 ? -0.917 6.977 8.376 1.00 90.44 92 THR A C 1
ATOM 721 O O . THR A 1 92 ? -1.504 7.875 7.779 1.00 90.44 92 THR A O 1
ATOM 724 N N . PHE A 1 93 ? -1.546 6.059 9.101 1.00 89.56 93 PHE A N 1
ATOM 725 C CA . PHE A 1 93 ? -2.994 5.963 9.210 1.00 89.56 93 PHE A CA 1
ATOM 726 C C . PHE A 1 93 ? -3.523 6.575 10.506 1.00 89.56 93 PHE A C 1
ATOM 728 O O . PHE A 1 93 ? -2.813 6.729 11.505 1.00 89.56 93 PHE A O 1
ATOM 735 N N . SER A 1 94 ? -4.819 6.881 10.488 1.00 89.38 94 SER A N 1
ATOM 736 C CA . SER A 1 94 ? -5.584 7.265 11.671 1.00 89.38 94 SER A CA 1
ATOM 737 C C . SER A 1 94 ? -5.662 6.116 12.693 1.00 89.38 94 SER A C 1
ATOM 739 O O . SER A 1 94 ? -5.318 4.966 12.412 1.00 89.38 94 SER A O 1
ATOM 741 N N . ALA A 1 95 ? -6.080 6.439 13.920 1.00 87.88 95 ALA A N 1
ATOM 742 C CA . ALA A 1 95 ? -6.048 5.524 15.067 1.00 87.88 95 ALA A CA 1
ATOM 743 C C . ALA A 1 95 ? -6.873 4.242 14.904 1.00 87.88 95 ALA A C 1
ATOM 745 O O . ALA A 1 95 ? -6.594 3.226 15.541 1.00 87.88 95 ALA A O 1
ATOM 746 N N . ASP A 1 96 ? -7.879 4.322 14.054 1.00 90.25 96 ASP A N 1
ATOM 747 C CA . ASP A 1 96 ? -8.808 3.271 13.706 1.00 90.25 96 ASP A CA 1
ATOM 748 C C . ASP A 1 96 ? -8.220 2.247 12.727 1.00 90.25 96 ASP A C 1
ATOM 750 O O . ASP A 1 96 ? -8.805 1.189 12.563 1.00 90.25 96 ASP A O 1
ATOM 754 N N . ALA A 1 97 ? -7.058 2.463 12.105 1.00 91.31 97 ALA A N 1
ATOM 755 C CA . ALA A 1 97 ? -6.459 1.435 11.251 1.00 91.31 97 ALA A CA 1
ATOM 756 C C . ALA A 1 97 ? -5.933 0.231 12.057 1.00 91.31 97 ALA A C 1
ATOM 758 O O . ALA A 1 97 ? -5.206 0.372 13.044 1.00 91.31 97 ALA A O 1
ATOM 759 N N . SER A 1 98 ? -6.258 -0.978 11.600 1.00 89.56 98 SER A N 1
ATOM 760 C CA . SER A 1 98 ? -5.793 -2.241 12.172 1.00 89.56 98 SER A CA 1
ATOM 761 C C . SER A 1 98 ? -4.699 -2.862 11.302 1.00 89.56 98 SER A C 1
ATOM 763 O O . SER A 1 98 ? -4.944 -3.753 10.489 1.00 89.56 98 SER A O 1
ATOM 765 N N . LEU A 1 99 ? -3.456 -2.404 11.486 1.00 89.00 99 LEU A N 1
ATOM 766 C CA . LEU A 1 99 ? -2.295 -2.916 10.743 1.00 89.00 99 LEU A CA 1
ATOM 767 C C . LEU A 1 99 ? -1.823 -4.314 11.188 1.00 89.00 99 LEU A C 1
ATOM 769 O O . LEU A 1 99 ? -0.884 -4.860 10.624 1.00 89.00 99 LEU A O 1
ATOM 773 N N . THR A 1 100 ? -2.477 -4.924 12.176 1.00 87.00 100 THR A N 1
ATOM 774 C CA . THR A 1 100 ? -2.240 -6.328 12.554 1.00 87.00 100 THR A CA 1
ATOM 775 C C . THR A 1 100 ? -2.945 -7.320 11.635 1.00 87.00 100 THR A C 1
ATOM 777 O O . THR A 1 100 ? -2.592 -8.492 11.638 1.00 87.00 100 THR A O 1
ATOM 780 N N . SER A 1 101 ? -3.942 -6.863 10.875 1.00 87.44 101 SER A N 1
ATOM 781 C CA . SER A 1 101 ? -4.806 -7.715 10.05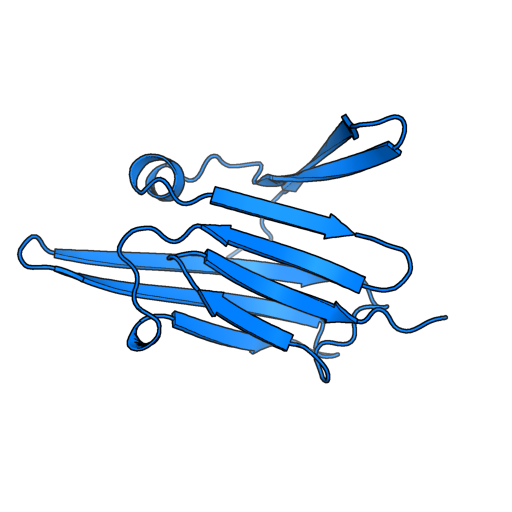1 1.00 87.44 101 SER A CA 1
ATOM 782 C C . SER A 1 101 ? -4.788 -7.281 8.586 1.00 87.44 101 SER A C 1
ATOM 784 O O . SER A 1 101 ? -5.797 -7.404 7.889 1.00 87.44 101 SER A O 1
ATOM 786 N N . ILE A 1 102 ? -3.663 -6.719 8.129 1.00 92.12 102 ILE A N 1
ATOM 787 C CA . ILE A 1 102 ? -3.522 -6.286 6.739 1.00 92.12 102 ILE A CA 1
ATOM 788 C C . ILE A 1 102 ? -3.562 -7.486 5.801 1.00 92.12 102 ILE A C 1
ATOM 790 O O . ILE A 1 102 ? -3.085 -8.573 6.126 1.00 92.12 102 ILE A O 1
ATOM 794 N N . ARG A 1 103 ? -4.096 -7.261 4.606 1.00 95.19 103 ARG A N 1
ATOM 795 C CA . ARG A 1 103 ? -4.019 -8.208 3.496 1.00 95.19 103 ARG A CA 1
ATOM 796 C C . ARG A 1 103 ? -3.322 -7.519 2.343 1.00 95.19 103 ARG A C 1
ATOM 798 O O . ARG A 1 103 ? -3.733 -6.430 1.951 1.00 95.19 103 ARG A O 1
ATOM 805 N N . ALA A 1 104 ? -2.281 -8.150 1.824 1.00 96.31 104 ALA A N 1
ATOM 806 C CA . ALA A 1 104 ? -1.550 -7.675 0.664 1.00 96.31 104 ALA A CA 1
ATOM 807 C C . ALA A 1 104 ? -1.601 -8.742 -0.428 1.00 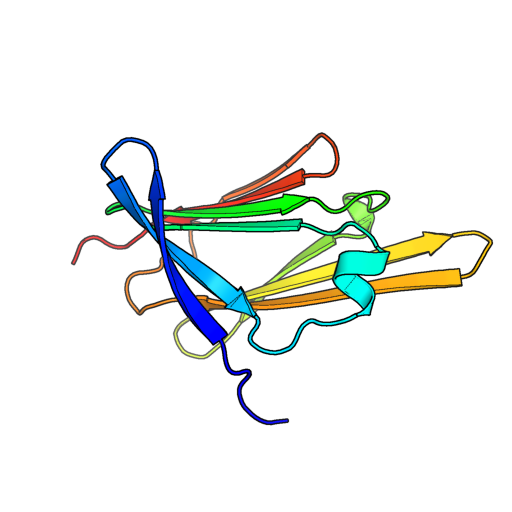96.31 104 ALA A C 1
ATOM 809 O O . ALA A 1 104 ? -1.463 -9.932 -0.145 1.00 96.31 104 ALA A O 1
ATOM 810 N N . ARG A 1 105 ? -1.817 -8.310 -1.666 1.00 97.31 105 ARG A N 1
ATOM 811 C CA . ARG A 1 105 ? -1.775 -9.155 -2.857 1.00 97.31 105 ARG A CA 1
ATOM 812 C C . ARG A 1 105 ? -1.053 -8.390 -3.950 1.00 97.31 105 ARG A C 1
ATOM 814 O O . ARG A 1 105 ? -1.360 -7.224 -4.181 1.00 97.31 105 ARG A O 1
ATOM 821 N N . PHE A 1 106 ? -0.105 -9.047 -4.598 1.00 97.31 106 PHE A N 1
ATOM 822 C CA . PHE A 1 106 ? 0.582 -8.504 -5.756 1.00 97.31 106 PHE A CA 1
ATOM 823 C C . PHE A 1 106 ? 0.174 -9.302 -6.986 1.00 97.31 106 PHE A C 1
ATOM 825 O O . PHE A 1 106 ? 0.331 -10.520 -7.016 1.00 97.31 106 PHE A O 1
ATOM 832 N N . GLU A 1 107 ? -0.397 -8.621 -7.971 1.00 96.00 107 GLU A N 1
ATOM 833 C CA . GLU A 1 107 ? -0.804 -9.222 -9.236 1.00 96.00 107 GLU A CA 1
ATOM 834 C C . GLU A 1 107 ? -0.768 -8.173 -10.341 1.00 96.00 107 GLU A C 1
ATOM 836 O O . GLU A 1 107 ? -1.055 -7.003 -10.094 1.00 96.00 107 GLU A O 1
ATOM 841 N N . ASN A 1 108 ? -0.419 -8.577 -11.563 1.00 94.62 108 ASN A N 1
ATOM 842 C CA . ASN A 1 108 ? -0.398 -7.692 -12.732 1.00 94.62 108 ASN A CA 1
ATOM 843 C C . ASN A 1 108 ? 0.356 -6.371 -12.469 1.00 94.62 108 ASN A C 1
ATOM 845 O O . ASN A 1 108 ? -0.139 -5.291 -12.795 1.00 94.62 108 ASN A O 1
ATOM 849 N N . GLN A 1 109 ? 1.525 -6.454 -11.819 1.00 94.75 109 GLN A N 1
ATOM 850 C CA . GLN A 1 109 ? 2.355 -5.301 -11.428 1.00 94.75 109 GLN A CA 1
ATOM 851 C C . GLN A 1 109 ? 1.661 -4.311 -10.476 1.00 94.75 109 GLN A C 1
ATOM 853 O O . GLN A 1 109 ? 2.091 -3.170 -10.320 1.00 94.75 109 GLN A O 1
ATOM 858 N N . THR A 1 110 ? 0.570 -4.723 -9.833 1.00 96.50 110 THR A N 1
ATOM 859 C CA . THR A 1 110 ? -0.193 -3.895 -8.903 1.00 96.50 110 THR A CA 1
ATOM 860 C C . THR A 1 110 ? -0.190 -4.527 -7.520 1.00 96.50 110 THR A C 1
ATOM 862 O O . THR A 1 110 ? -0.637 -5.657 -7.324 1.00 96.50 110 THR A O 1
ATOM 865 N N . LEU A 1 111 ? 0.286 -3.774 -6.529 1.00 97.38 111 LEU A N 1
ATOM 866 C CA . LEU A 1 111 ? 0.168 -4.126 -5.122 1.00 97.38 111 LEU A CA 1
ATOM 867 C C . LEU A 1 111 ? -1.153 -3.590 -4.573 1.00 97.38 111 LEU A C 1
ATOM 869 O O . LEU A 1 111 ? -1.351 -2.379 -4.450 1.00 97.38 111 LEU A O 1
ATOM 873 N N . HIS A 1 112 ? -2.035 -4.507 -4.200 1.00 97.69 112 HIS A N 1
ATOM 874 C CA . HIS A 1 112 ? -3.283 -4.237 -3.505 1.00 97.69 112 HIS A CA 1
ATOM 875 C C . HIS A 1 112 ? -3.084 -4.460 -2.008 1.00 97.69 112 HIS A C 1
ATOM 877 O O . HIS A 1 112 ? -2.767 -5.572 -1.586 1.00 97.69 112 HIS A O 1
ATOM 883 N N . VAL A 1 113 ? -3.305 -3.425 -1.194 1.00 96.75 113 VAL A N 1
ATOM 884 C CA . VAL A 1 113 ? -3.244 -3.526 0.271 1.00 96.75 113 VAL A CA 1
ATOM 885 C C . VAL A 1 113 ? -4.586 -3.131 0.866 1.00 96.75 113 VAL A C 1
ATOM 887 O O . VAL A 1 113 ? -5.073 -2.027 0.647 1.00 96.75 113 VAL A O 1
ATOM 890 N N . THR A 1 114 ? -5.178 -4.031 1.641 1.00 96.88 114 THR A N 1
ATOM 891 C CA . THR A 1 114 ? -6.408 -3.786 2.400 1.00 96.88 114 THR A CA 1
ATOM 892 C C . THR A 1 114 ? -6.082 -3.750 3.884 1.00 96.88 114 THR A C 1
ATOM 894 O O . THR A 1 114 ? -5.471 -4.680 4.417 1.00 96.88 114 THR A O 1
ATOM 897 N N . ILE A 1 115 ? -6.489 -2.677 4.556 1.00 94.75 115 ILE A N 1
ATOM 898 C CA . ILE A 1 115 ? -6.255 -2.463 5.983 1.00 94.75 115 ILE A CA 1
ATOM 899 C C . ILE A 1 115 ? -7.612 -2.280 6.659 1.00 94.75 115 ILE A C 1
ATOM 901 O O . ILE A 1 115 ? -8.256 -1.249 6.444 1.00 94.75 115 ILE A O 1
ATOM 905 N N . PRO A 1 116 ? -8.057 -3.234 7.490 1.00 94.62 116 PRO A N 1
ATOM 906 C CA . PRO A 1 116 ? -9.307 -3.096 8.221 1.00 94.62 116 PRO A CA 1
ATOM 907 C C . PRO A 1 116 ? -9.291 -1.869 9.135 1.00 94.62 116 PRO A C 1
ATOM 909 O O . PRO A 1 116 ? -8.270 -1.546 9.748 1.00 94.62 116 PRO A O 1
ATOM 912 N N . ARG A 1 117 ? -10.439 -1.213 9.267 1.00 93.19 117 ARG A N 1
ATOM 913 C CA . ARG A 1 117 ? -10.697 -0.189 10.278 1.00 93.19 117 ARG A CA 1
ATOM 914 C C . ARG A 1 117 ? -11.357 -0.858 11.480 1.00 93.19 117 ARG A C 1
ATOM 916 O O . ARG A 1 117 ? -12.275 -1.660 11.334 1.00 93.19 117 ARG A O 1
ATOM 923 N N . LYS A 1 118 ? -10.876 -0.542 12.675 1.00 86.38 118 LYS A N 1
ATOM 924 C CA . LYS A 1 118 ? -11.529 -0.855 13.939 1.00 86.38 118 LYS A CA 1
ATOM 925 C C . LYS A 1 118 ? -12.801 -0.018 13.983 1.00 86.38 118 LYS A C 1
ATOM 927 O O . LYS A 1 118 ? -12.731 1.204 13.855 1.00 86.38 118 LYS A O 1
ATOM 932 N N . LEU A 1 119 ? -13.944 -0.683 14.117 1.00 68.19 119 LEU A N 1
ATOM 933 C CA . LEU A 1 119 ? -15.166 -0.000 14.520 1.00 68.19 119 LEU A CA 1
ATOM 934 C C . LEU A 1 119 ? -14.883 0.599 15.902 1.00 68.19 119 LEU A C 1
ATOM 936 O O . LEU A 1 119 ? -14.399 -0.116 16.783 1.00 68.19 119 LEU A O 1
ATOM 940 N N . ALA A 1 120 ? -15.057 1.915 16.017 1.00 53.34 120 ALA A N 1
ATOM 941 C CA . ALA A 1 120 ? -15.092 2.583 17.311 1.00 53.34 120 ALA A CA 1
ATOM 942 C C . ALA A 1 120 ? -16.349 2.149 18.069 1.00 53.34 120 ALA A C 1
ATOM 944 O O . ALA A 1 120 ? -17.383 1.944 17.388 1.00 53.34 120 ALA A O 1
#

Radius of gyration: 15.01 Å; chains: 1; bounding box: 43×29×35 Å

Secondary structure (DSSP, 8-state):
-PPPPEEEEEEEETTEEEEEEEESS--HHHHHTT-EEEEEE-SSEEEEEEE-TT--GGGEEEEEESTTS-EEEEEEEEEETTEEEEEEEEEEPPTTB-TTS-EEEEETTEEEEEEEBPP-

pLDDT: mean 78.7, std 18.76, range [36.22, 97.69]

Foldseek 3Di:
DDDFDWDWDFDDDPNDTWTWIHGPDPPVLCVVQVWDWTWTDDLWKIKIKIQAPPFDPVQWDWDFDDDLRFKIWIWGWDQDPVGIDIDIDIDGDDNQWDNVDWDWDADPSMIIIITTGHDD

Sequence (120 aa):
MGPLSVQSHLVMQNGQSLTEIVPADGQPDSEALGIKFSMLKSQREYVLKFYLPGFDLDGIALTTKGFNKRTLHLIANRWDADGSVQFDRRITFSADASLTSIRARFENQTLHVTIPRKLA